Protein AF-A0A1G7ZJ36-F1 (afdb_monomer_lite)

Sequence (73 aa):
MQRDDFVSGEDVPEPDGGMMPLSVFMQKEPETRAFNAYRVAFRANEAHPNLRNAAALVKAWNAFADIMGLAHV

Structure (mmCIF, N/CA/C/O backbone):
data_AF-A0A1G7ZJ36-F1
#
_entry.id   AF-A0A1G7ZJ36-F1
#
loop_
_atom_site.group_PDB
_atom_site.id
_atom_site.type_symbol
_atom_site.label_atom_id
_atom_site.label_alt_id
_atom_site.label_comp_id
_atom_site.label_asym_id
_atom_site.label_entity_id
_atom_site.label_seq_id
_atom_site.pdbx_PDB_ins_code
_atom_site.Cartn_x
_atom_site.Cartn_y
_atom_site.Cartn_z
_atom_site.occupancy
_atom_site.B_iso_or_equiv
_atom_site.auth_seq_id
_atom_site.auth_comp_id
_atom_site.auth_asym_id
_atom_site.auth_atom_id
_atom_site.pdbx_PDB_model_num
ATOM 1 N N . MET A 1 1 ? -22.608 58.823 14.984 1.00 40.72 1 MET A N 1
ATOM 2 C CA . MET A 1 1 ? -23.191 57.732 14.177 1.00 40.72 1 MET A CA 1
ATOM 3 C C . MET A 1 1 ? -22.081 56.718 13.960 1.00 40.72 1 MET A C 1
ATOM 5 O O . MET A 1 1 ? -21.112 57.053 13.292 1.00 40.72 1 MET A O 1
ATOM 9 N N . GLN A 1 2 ? -22.156 55.581 14.655 1.00 47.25 2 GLN A N 1
ATOM 10 C CA . GLN A 1 2 ? -21.263 54.431 14.468 1.00 47.25 2 GLN A CA 1
ATOM 11 C C . GLN A 1 2 ? -21.516 53.839 13.074 1.00 47.25 2 GLN A C 1
ATOM 13 O O . GLN A 1 2 ? -22.666 53.823 12.639 1.00 47.25 2 GLN A O 1
ATOM 18 N N . ARG A 1 3 ? -20.461 53.409 12.378 1.00 52.28 3 ARG A N 1
ATOM 19 C CA . ARG A 1 3 ? -20.563 52.522 11.216 1.00 52.28 3 ARG A CA 1
ATOM 20 C C . ARG A 1 3 ? -19.788 51.252 11.540 1.00 52.28 3 ARG A C 1
ATOM 22 O O . ARG A 1 3 ? -18.565 51.282 11.604 1.00 52.28 3 ARG A O 1
ATOM 29 N N . ASP A 1 4 ? -20.581 50.254 11.891 1.00 51.62 4 ASP A N 1
ATOM 30 C CA . ASP A 1 4 ? -20.532 48.843 11.514 1.00 51.62 4 ASP A CA 1
ATOM 31 C C . ASP A 1 4 ? -19.183 48.215 11.134 1.00 51.62 4 ASP A C 1
ATOM 33 O O . ASP A 1 4 ? -18.518 48.587 10.165 1.00 51.62 4 ASP A O 1
ATOM 37 N N . ASP A 1 5 ? -18.885 47.169 11.903 1.00 54.34 5 ASP A N 1
ATOM 38 C CA . ASP A 1 5 ? -18.119 45.976 11.566 1.00 54.34 5 ASP A CA 1
ATOM 39 C C . ASP A 1 5 ? -18.299 45.508 10.112 1.00 54.34 5 ASP A C 1
ATOM 41 O O . ASP A 1 5 ? -19.429 45.324 9.667 1.00 54.34 5 ASP A O 1
ATOM 45 N N . PHE A 1 6 ? -17.198 45.211 9.411 1.00 45.81 6 PHE A N 1
ATOM 46 C CA . PHE A 1 6 ? -16.920 43.863 8.886 1.00 45.81 6 PHE A CA 1
ATOM 47 C C . PHE A 1 6 ? -15.534 43.821 8.220 1.00 45.81 6 PHE A C 1
ATOM 49 O O . PHE A 1 6 ? -15.278 44.487 7.219 1.00 45.81 6 PHE A O 1
ATOM 56 N N . VAL A 1 7 ? -14.641 42.993 8.758 1.00 50.59 7 VAL A N 1
ATOM 57 C CA . VAL A 1 7 ? -13.492 42.451 8.023 1.00 50.59 7 VAL A CA 1
ATOM 58 C C . VAL A 1 7 ? -14.011 41.234 7.261 1.00 50.59 7 VAL A C 1
ATOM 60 O O . VAL A 1 7 ? -14.474 40.299 7.906 1.00 50.59 7 VAL A O 1
ATOM 63 N N . SER A 1 8 ? -13.973 41.228 5.926 1.00 45.22 8 SER A N 1
ATOM 64 C CA . SER A 1 8 ? -14.015 40.019 5.072 1.00 45.22 8 SER A CA 1
ATOM 65 C C . SER A 1 8 ? -13.847 40.427 3.602 1.00 45.22 8 SER A C 1
ATOM 67 O O . SER A 1 8 ? -14.474 41.386 3.171 1.00 45.22 8 SER A O 1
ATOM 69 N N . GLY A 1 9 ? -13.072 39.759 2.759 1.00 43.78 9 GLY A N 1
ATOM 70 C CA . GLY A 1 9 ? -12.278 38.555 2.943 1.00 43.78 9 GLY A CA 1
ATOM 71 C C . GLY A 1 9 ? -10.896 38.780 2.348 1.00 43.78 9 GLY A C 1
ATOM 72 O O . GLY A 1 9 ? -10.762 39.451 1.326 1.00 43.78 9 GLY A O 1
ATOM 73 N N . GLU A 1 10 ? -9.888 38.251 3.035 1.00 41.16 10 GLU A N 1
ATOM 74 C CA . GLU A 1 10 ? -8.559 38.041 2.476 1.00 41.16 10 GLU A CA 1
ATOM 75 C C . GLU A 1 10 ? -8.677 37.423 1.080 1.00 41.16 10 GLU A C 1
ATOM 77 O O . GLU A 1 10 ? -9.430 36.465 0.878 1.00 41.16 10 GLU A O 1
ATOM 82 N N . ASP A 1 11 ? -7.921 37.989 0.136 1.00 45.78 11 ASP A N 1
ATOM 83 C CA . ASP A 1 11 ? -7.492 37.303 -1.074 1.00 45.78 11 ASP A CA 1
ATOM 84 C C . ASP A 1 11 ? -7.095 35.878 -0.689 1.00 45.78 11 ASP A C 1
ATOM 86 O O . ASP A 1 11 ? -6.114 35.672 0.022 1.00 45.78 11 ASP A O 1
ATOM 90 N N . VAL A 1 12 ? -7.882 34.890 -1.111 1.00 53.41 12 VAL A N 1
ATOM 91 C CA . VAL A 1 12 ? -7.470 33.492 -1.034 1.00 53.41 12 VAL A CA 1
ATOM 92 C C . VAL A 1 12 ? -6.385 33.347 -2.094 1.00 53.41 12 VAL A C 1
ATOM 94 O O . VAL A 1 12 ? -6.727 33.408 -3.278 1.00 53.41 12 VAL A O 1
ATOM 97 N N . PRO A 1 13 ? -5.095 33.191 -1.739 1.00 43.31 13 PRO A N 1
ATOM 98 C CA . PRO A 1 13 ? -4.112 32.870 -2.755 1.00 43.31 13 PRO A CA 1
ATOM 99 C C . PRO A 1 13 ? -4.524 31.533 -3.374 1.00 43.31 13 PRO A C 1
ATOM 101 O O . PRO A 1 13 ? -4.767 30.554 -2.658 1.00 43.31 13 PRO A O 1
ATOM 104 N N . GLU A 1 14 ? -4.645 31.509 -4.705 1.00 51.50 14 GLU A N 1
ATOM 105 C CA . GLU A 1 14 ? -4.702 30.260 -5.459 1.00 51.50 14 GLU A CA 1
ATOM 106 C C . GLU A 1 14 ? -3.588 29.347 -4.929 1.00 51.50 14 GLU A C 1
ATOM 108 O O . GLU A 1 14 ? -2.461 29.816 -4.742 1.00 51.50 14 GLU A O 1
ATOM 113 N N . PRO A 1 15 ? -3.871 28.070 -4.618 1.00 48.28 15 PRO A N 1
ATOM 114 C CA . PRO A 1 15 ? -2.835 27.161 -4.171 1.00 48.28 15 PRO A CA 1
ATOM 115 C C . PRO A 1 15 ? -1.883 26.895 -5.342 1.00 48.28 15 PRO A C 1
ATOM 117 O O . PRO A 1 15 ? -2.068 25.965 -6.127 1.00 48.28 15 PRO A O 1
ATOM 120 N N . ASP A 1 16 ? -0.855 27.733 -5.438 1.00 47.56 16 ASP A N 1
ATOM 121 C CA . ASP A 1 16 ? 0.325 27.572 -6.272 1.00 47.56 16 ASP A CA 1
ATOM 122 C C . ASP A 1 16 ? 0.969 26.224 -5.956 1.00 47.56 16 ASP A C 1
ATOM 124 O O . ASP A 1 16 ? 1.736 26.125 -5.005 1.00 47.56 16 ASP A O 1
ATOM 128 N N . GLY A 1 17 ? 0.635 25.176 -6.720 1.00 49.25 17 GLY A N 1
ATOM 129 C CA . GLY A 1 17 ? 1.443 23.962 -6.934 1.00 49.25 17 GLY A CA 1
ATOM 130 C C . GLY A 1 17 ? 2.084 23.290 -5.706 1.00 49.25 17 GLY A C 1
ATOM 131 O O . GLY A 1 17 ? 3.046 22.535 -5.853 1.00 49.25 17 GLY A O 1
ATOM 132 N N . GLY A 1 18 ? 1.593 23.566 -4.502 1.00 43.16 18 GLY A N 1
ATOM 133 C CA . GLY A 1 18 ? 2.270 23.303 -3.244 1.00 43.16 18 GLY A CA 1
ATOM 134 C C . GLY A 1 18 ? 1.603 22.140 -2.546 1.00 43.16 18 GLY A C 1
ATOM 135 O O . GLY A 1 18 ? 0.394 22.150 -2.321 1.00 43.16 18 GLY A O 1
ATOM 136 N N . MET A 1 19 ? 2.388 21.115 -2.213 1.00 50.38 19 MET A N 1
ATOM 137 C CA . MET A 1 19 ? 1.921 20.003 -1.392 1.00 50.38 19 MET A CA 1
ATOM 138 C C . MET A 1 19 ? 1.164 20.533 -0.172 1.00 50.38 19 MET A C 1
ATOM 140 O O . MET A 1 19 ? 1.752 21.181 0.693 1.00 50.38 19 MET A O 1
ATOM 144 N N . MET A 1 20 ? -0.131 20.220 -0.104 1.00 51.75 20 MET A N 1
ATOM 145 C CA . MET A 1 20 ? -0.957 20.464 1.074 1.00 51.75 20 MET A CA 1
ATOM 146 C C . MET A 1 20 ? -0.214 19.957 2.323 1.00 51.75 20 MET A C 1
ATOM 148 O O . MET A 1 20 ? 0.286 18.823 2.303 1.00 51.75 20 MET A O 1
ATOM 152 N N . PRO A 1 21 ? -0.119 20.750 3.406 1.00 47.81 21 PRO A N 1
ATOM 153 C CA . PRO A 1 21 ? 0.546 20.314 4.622 1.00 47.81 21 PRO A CA 1
ATOM 154 C C . PRO A 1 21 ? -0.177 19.082 5.183 1.00 47.81 21 PRO A C 1
ATOM 156 O O . PRO A 1 21 ? -1.313 19.150 5.650 1.00 47.81 21 PRO A O 1
ATOM 159 N N . LEU A 1 22 ? 0.511 17.934 5.135 1.00 54.31 22 LEU A N 1
ATOM 160 C CA . LEU A 1 22 ? 0.046 16.609 5.583 1.00 54.31 22 LEU A CA 1
ATOM 161 C C . LEU A 1 22 ? -0.401 16.569 7.060 1.00 54.31 22 LEU A C 1
ATOM 163 O O . LEU A 1 22 ? -0.958 15.571 7.511 1.00 54.31 22 LEU A O 1
ATOM 167 N N . SER A 1 23 ? -0.145 17.633 7.818 1.00 52.12 23 SER A N 1
ATOM 168 C CA . SER A 1 23 ? -0.410 17.772 9.248 1.00 52.12 23 SER A CA 1
ATOM 169 C C . SER A 1 23 ? -1.857 18.129 9.607 1.00 52.12 23 SER A C 1
ATOM 171 O O . SER A 1 23 ? -2.235 17.930 10.756 1.00 52.12 23 SER A O 1
ATOM 173 N N . VAL A 1 24 ? -2.691 18.597 8.670 1.00 47.94 24 VAL A N 1
ATOM 174 C CA . VAL A 1 24 ? -4.056 19.076 8.998 1.00 47.94 24 VAL A CA 1
ATOM 175 C C . VAL A 1 24 ? -5.098 17.942 9.110 1.00 47.94 24 VAL A C 1
ATOM 177 O O . VAL A 1 24 ? -6.168 18.143 9.673 1.00 47.94 24 VAL A O 1
ATOM 180 N N . PHE A 1 25 ? -4.785 16.714 8.680 1.00 52.72 25 PHE A N 1
ATOM 181 C CA . PHE A 1 25 ? -5.733 15.580 8.702 1.00 52.72 25 PHE A CA 1
ATOM 182 C C . PHE A 1 25 ? -5.536 14.580 9.864 1.00 52.72 25 PHE A C 1
ATOM 184 O O . PHE A 1 25 ? -6.225 13.562 9.931 1.00 52.72 25 PHE A O 1
ATOM 191 N N . MET A 1 26 ? -4.603 14.831 10.789 1.00 54.84 26 MET A N 1
ATOM 192 C CA . MET A 1 26 ? -4.147 13.827 11.764 1.00 54.84 26 MET A CA 1
ATOM 193 C C . MET A 1 26 ? -4.958 13.805 13.072 1.00 54.84 26 MET A C 1
ATOM 195 O O . MET A 1 26 ? -4.468 14.229 14.114 1.00 54.84 26 MET A O 1
ATOM 199 N N . GLN A 1 27 ? -6.181 13.268 13.050 1.00 56.47 27 GLN A N 1
ATOM 200 C CA . GLN A 1 27 ? -6.886 12.870 14.288 1.00 56.47 27 GLN A CA 1
ATOM 201 C C . GLN A 1 27 ? -7.430 11.431 14.285 1.00 56.47 27 GLN A C 1
ATOM 203 O O . GLN A 1 27 ? -8.171 11.053 15.189 1.00 56.47 27 GLN A O 1
ATOM 208 N N . LYS A 1 28 ? -7.022 10.583 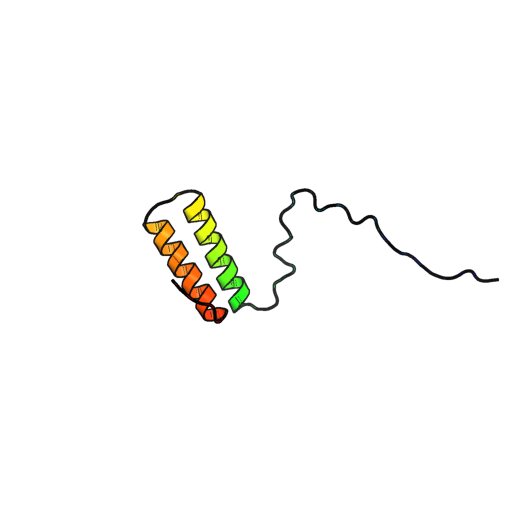13.330 1.00 61.97 28 LYS A N 1
ATOM 209 C CA . LYS A 1 28 ? -7.265 9.135 13.410 1.00 61.97 28 LYS A CA 1
ATOM 210 C C . LYS A 1 28 ? -6.000 8.341 13.072 1.00 61.97 28 LYS A C 1
ATOM 212 O O . LYS A 1 28 ? -5.566 8.285 11.918 1.00 61.97 28 LYS A O 1
ATOM 217 N N . GLU A 1 29 ? -5.343 7.822 14.109 1.00 75.88 29 GLU A N 1
ATOM 218 C CA . GLU A 1 29 ? -4.014 7.205 14.014 1.00 75.88 29 GLU A CA 1
ATOM 219 C C . GLU A 1 29 ? -3.933 5.918 13.162 1.00 75.88 29 GLU A C 1
ATOM 221 O O . GLU A 1 29 ? -2.932 5.774 12.450 1.00 75.88 29 GLU A O 1
ATOM 226 N N . PRO A 1 30 ? -4.924 4.998 13.142 1.00 81.50 30 PRO A N 1
ATOM 227 C CA . PRO A 1 30 ? -4.830 3.814 12.286 1.00 81.50 30 PRO A CA 1
ATOM 228 C C . PRO A 1 30 ? -5.024 4.135 10.794 1.00 81.50 30 PRO A C 1
ATOM 230 O O . PRO A 1 30 ? -4.224 3.692 9.967 1.00 81.50 30 PRO A O 1
ATOM 233 N N . GLU A 1 31 ? -6.012 4.958 10.442 1.00 85.94 31 GLU A N 1
ATOM 234 C CA . GLU A 1 31 ? -6.329 5.354 9.063 1.00 85.94 31 GLU A CA 1
ATOM 235 C C . GLU A 1 31 ? -5.182 6.151 8.439 1.00 85.94 31 GLU A C 1
ATOM 237 O O . GLU A 1 31 ? -4.729 5.854 7.333 1.00 85.94 31 GLU A O 1
ATOM 242 N N . THR A 1 32 ? -4.655 7.134 9.175 1.00 85.44 32 THR A N 1
ATOM 243 C CA . THR A 1 32 ? -3.562 7.994 8.699 1.00 85.44 32 THR A CA 1
ATOM 244 C C . THR A 1 32 ? -2.285 7.189 8.463 1.00 85.44 32 THR A C 1
ATOM 246 O O . THR A 1 32 ? -1.593 7.375 7.457 1.00 85.44 32 THR A O 1
ATOM 249 N N . ARG A 1 33 ? -1.960 6.260 9.371 1.00 88.31 33 ARG A N 1
ATOM 250 C CA . ARG A 1 33 ? -0.792 5.384 9.226 1.00 88.31 33 ARG A CA 1
ATOM 251 C C . ARG A 1 33 ? -0.935 4.466 8.015 1.00 88.31 33 ARG A C 1
ATOM 253 O O . ARG A 1 33 ? 0.026 4.315 7.258 1.00 88.31 33 ARG A O 1
ATOM 260 N N . ALA A 1 34 ? -2.114 3.883 7.821 1.00 90.94 34 ALA A N 1
ATOM 261 C CA . AL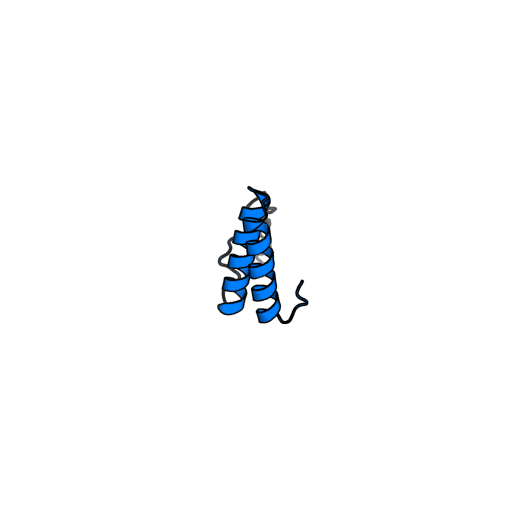A A 1 34 ? -2.386 2.990 6.702 1.00 90.94 34 ALA A CA 1
ATOM 262 C C . ALA A 1 34 ? -2.363 3.725 5.355 1.00 90.94 34 ALA A C 1
ATOM 264 O O . ALA A 1 34 ? -1.713 3.263 4.416 1.00 90.94 34 ALA A O 1
ATOM 265 N N . PHE A 1 35 ? -2.954 4.920 5.286 1.00 91.69 35 PHE A N 1
ATOM 266 C CA . PHE A 1 35 ? -2.893 5.769 4.099 1.00 91.69 35 PHE A CA 1
ATOM 267 C C . PHE A 1 35 ? -1.453 6.167 3.747 1.00 91.69 35 PHE A C 1
ATOM 269 O O . PHE A 1 35 ? -1.040 6.078 2.590 1.00 91.69 35 PHE A O 1
ATOM 276 N N . ASN A 1 36 ? -0.644 6.551 4.740 1.00 92.06 36 ASN A N 1
ATOM 277 C CA . ASN A 1 36 ? 0.765 6.875 4.515 1.00 92.06 36 ASN A CA 1
ATOM 278 C C . ASN A 1 36 ? 1.572 5.668 4.018 1.00 92.06 36 ASN A C 1
ATOM 280 O O . ASN A 1 36 ? 2.395 5.825 3.114 1.00 92.06 36 ASN A O 1
ATOM 284 N N . ALA A 1 37 ? 1.326 4.471 4.558 1.00 93.38 37 ALA A N 1
ATOM 285 C CA . ALA A 1 37 ? 1.966 3.245 4.085 1.00 93.38 37 ALA A CA 1
ATOM 286 C C . ALA A 1 37 ? 1.601 2.939 2.623 1.00 93.38 37 ALA A C 1
ATOM 288 O O . ALA A 1 37 ? 2.491 2.667 1.814 1.00 93.38 37 ALA A O 1
ATOM 289 N N . TYR A 1 38 ? 0.318 3.060 2.266 1.00 94.50 38 TYR A N 1
ATOM 290 C CA . TYR A 1 38 ? -0.152 2.941 0.886 1.00 94.50 38 TYR A CA 1
ATOM 291 C C . TYR A 1 38 ? 0.529 3.961 -0.037 1.00 94.50 38 TYR A C 1
ATOM 293 O O . TYR A 1 38 ? 1.096 3.586 -1.063 1.00 94.50 38 TYR A O 1
ATOM 301 N N . ARG A 1 39 ? 0.567 5.240 0.357 1.00 95.19 39 ARG A N 1
ATOM 302 C CA . ARG A 1 39 ? 1.191 6.318 -0.424 1.00 95.19 39 ARG A CA 1
ATOM 303 C C . ARG A 1 39 ? 2.677 6.065 -0.688 1.00 95.19 39 ARG A C 1
ATOM 305 O O . ARG A 1 39 ? 3.148 6.292 -1.801 1.00 95.19 39 ARG A O 1
ATOM 312 N N . VAL A 1 40 ? 3.420 5.599 0.317 1.00 95.88 40 VAL A N 1
ATOM 313 C CA . VAL A 1 40 ? 4.844 5.257 0.169 1.00 95.88 40 VAL A CA 1
ATOM 314 C C . VAL A 1 40 ? 5.023 4.091 -0.806 1.00 95.88 40 VAL A C 1
ATOM 316 O O . VAL A 1 40 ? 5.859 4.179 -1.704 1.00 95.88 40 VAL A O 1
ATOM 319 N N . ALA A 1 41 ? 4.218 3.033 -0.678 1.00 96.19 41 ALA A N 1
ATOM 320 C CA . ALA A 1 41 ? 4.279 1.885 -1.581 1.00 96.19 41 ALA A CA 1
ATOM 321 C C . ALA A 1 41 ? 3.910 2.263 -3.028 1.00 96.19 41 ALA A C 1
ATOM 323 O O . ALA A 1 41 ? 4.561 1.807 -3.967 1.00 96.19 41 ALA A O 1
ATOM 324 N N . PHE A 1 42 ? 2.929 3.154 -3.206 1.00 96.88 42 PHE A N 1
ATOM 325 C CA . PHE A 1 42 ? 2.544 3.686 -4.511 1.00 96.88 42 PHE A CA 1
ATOM 326 C C . PHE A 1 42 ? 3.707 4.424 -5.175 1.00 96.88 42 PHE A C 1
ATOM 328 O O . PHE A 1 42 ? 4.087 4.078 -6.290 1.00 96.88 42 PHE A O 1
ATOM 335 N N . ARG A 1 43 ? 4.335 5.377 -4.469 1.00 96.50 43 ARG A N 1
ATOM 336 C CA . ARG A 1 43 ? 5.480 6.136 -5.003 1.00 96.50 43 ARG A CA 1
ATOM 337 C C . ARG A 1 43 ? 6.678 5.241 -5.320 1.00 96.50 43 ARG A C 1
ATOM 339 O O . ARG A 1 43 ? 7.350 5.461 -6.320 1.00 96.50 43 ARG A O 1
ATOM 346 N N . ALA A 1 44 ? 6.932 4.214 -4.507 1.00 94.88 44 ALA A N 1
ATOM 347 C CA . ALA A 1 44 ? 7.997 3.250 -4.779 1.00 94.88 44 ALA A CA 1
ATOM 348 C C . ALA A 1 44 ? 7.728 2.423 -6.050 1.00 94.88 44 ALA A C 1
ATOM 350 O O . ALA A 1 44 ? 8.647 2.189 -6.836 1.00 94.88 44 ALA A O 1
ATOM 351 N N . ASN A 1 45 ? 6.478 2.000 -6.270 1.00 97.81 45 ASN A N 1
ATOM 352 C CA . ASN A 1 45 ? 6.088 1.279 -7.480 1.00 97.81 45 ASN A CA 1
ATOM 353 C C . ASN A 1 45 ? 6.073 2.178 -8.725 1.00 97.81 45 ASN A C 1
ATOM 355 O O . ASN A 1 45 ? 6.496 1.737 -9.786 1.00 97.81 45 ASN A O 1
ATOM 359 N N . GLU A 1 46 ? 5.637 3.432 -8.589 1.00 96.56 46 GLU A N 1
ATOM 360 C CA . GLU A 1 46 ? 5.669 4.443 -9.652 1.00 96.56 46 GLU A CA 1
ATOM 361 C C . GLU A 1 46 ? 7.108 4.752 -10.091 1.00 96.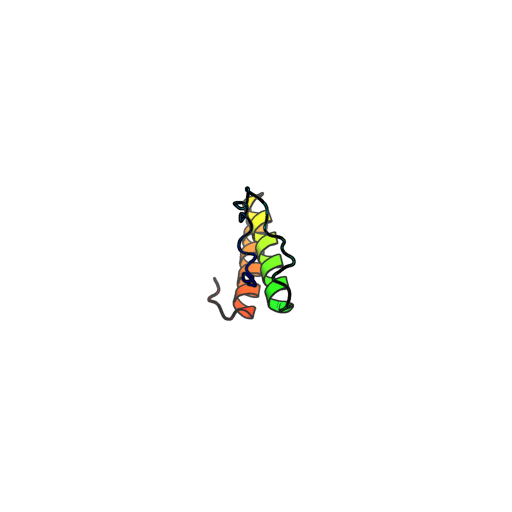56 46 GLU A C 1
ATOM 363 O O . GLU A 1 46 ? 7.401 4.748 -11.283 1.00 96.56 46 GLU A O 1
ATOM 368 N N . ALA A 1 47 ? 8.022 4.960 -9.137 1.00 97.31 47 ALA A N 1
ATOM 369 C CA . ALA A 1 47 ? 9.424 5.254 -9.430 1.00 97.31 47 ALA A CA 1
ATOM 370 C C . ALA A 1 47 ? 10.171 4.052 -10.034 1.00 97.31 47 ALA A C 1
ATOM 372 O O . ALA A 1 47 ? 11.005 4.216 -10.924 1.00 97.31 47 ALA A O 1
ATOM 373 N N . HIS A 1 48 ? 9.882 2.838 -9.552 1.00 96.50 48 HIS A N 1
ATOM 374 C CA . HIS A 1 48 ? 10.549 1.612 -9.990 1.00 96.50 48 HIS A CA 1
ATOM 375 C C . HIS A 1 48 ? 9.546 0.456 -10.145 1.00 96.50 48 HIS A C 1
ATOM 377 O O . HIS A 1 48 ? 9.400 -0.354 -9.223 1.00 96.50 48 HIS A O 1
ATOM 383 N N . PRO A 1 49 ? 8.884 0.325 -11.308 1.00 97.19 49 PRO A N 1
ATOM 384 C CA . PRO A 1 49 ? 7.882 -0.713 -11.528 1.00 97.19 49 PRO A CA 1
ATOM 385 C C . PRO A 1 49 ? 8.528 -2.101 -11.613 1.00 97.19 49 PRO A C 1
ATOM 387 O O . PRO A 1 49 ? 9.241 -2.422 -12.561 1.00 97.19 49 PRO A O 1
ATOM 390 N N . ASN A 1 50 ? 8.297 -2.940 -10.605 1.00 97.38 50 ASN A N 1
ATOM 391 C CA . ASN A 1 50 ? 8.744 -4.333 -10.581 1.00 97.38 50 ASN A CA 1
ATOM 392 C C . ASN A 1 50 ? 7.820 -5.179 -9.694 1.00 97.38 50 ASN A C 1
ATOM 394 O O . ASN A 1 50 ? 7.054 -4.644 -8.893 1.00 97.38 50 ASN A O 1
ATOM 398 N N . LEU A 1 51 ? 7.918 -6.508 -9.803 1.00 97.56 51 LEU A N 1
ATOM 399 C CA . LEU A 1 51 ? 7.037 -7.436 -9.081 1.00 97.56 51 LEU A CA 1
ATOM 400 C C . LEU A 1 51 ? 7.072 -7.249 -7.559 1.00 97.56 51 LEU A C 1
ATOM 402 O O . LEU A 1 51 ? 6.039 -7.346 -6.901 1.00 97.56 51 LEU A O 1
ATOM 406 N N . ARG A 1 52 ? 8.245 -6.947 -6.990 1.00 97.56 52 ARG A N 1
ATOM 407 C CA . ARG A 1 52 ? 8.390 -6.725 -5.547 1.00 97.56 52 ARG A CA 1
ATOM 408 C C . ARG A 1 52 ? 7.643 -5.466 -5.103 1.00 97.56 52 ARG A C 1
ATOM 410 O O . ARG A 1 52 ? 6.949 -5.503 -4.089 1.00 97.56 52 ARG A O 1
ATOM 417 N N . ASN A 1 53 ? 7.767 -4.375 -5.853 1.00 95.81 53 ASN A N 1
ATOM 418 C CA . ASN A 1 53 ? 7.101 -3.113 -5.542 1.00 95.81 53 ASN A CA 1
ATOM 419 C C . ASN A 1 53 ? 5.589 -3.190 -5.790 1.00 95.81 53 ASN A C 1
ATOM 421 O O . ASN A 1 53 ? 4.819 -2.690 -4.973 1.00 95.81 53 ASN A O 1
ATOM 425 N N . ALA A 1 54 ? 5.156 -3.902 -6.833 1.00 97.25 54 ALA A N 1
ATOM 426 C CA . ALA A 1 54 ? 3.744 -4.173 -7.083 1.00 97.25 54 ALA A CA 1
ATOM 427 C C . ALA A 1 54 ? 3.116 -4.988 -5.938 1.00 97.25 54 ALA A C 1
ATOM 429 O O . ALA A 1 54 ? 2.060 -4.623 -5.426 1.00 97.25 54 ALA A O 1
ATOM 430 N N . ALA A 1 55 ? 3.797 -6.037 -5.460 1.00 97.81 55 ALA A N 1
ATOM 431 C CA . ALA A 1 55 ? 3.333 -6.823 -4.316 1.00 97.81 55 ALA A CA 1
ATOM 432 C C . ALA A 1 55 ? 3.250 -5.986 -3.027 1.00 97.81 55 ALA A C 1
ATOM 434 O O . ALA A 1 55 ? 2.302 -6.123 -2.252 1.00 97.81 55 ALA A O 1
ATOM 435 N N . ALA A 1 56 ? 4.218 -5.091 -2.799 1.00 96.06 56 ALA A N 1
ATOM 436 C CA . ALA A 1 56 ? 4.192 -4.173 -1.663 1.00 96.06 56 ALA A CA 1
ATOM 437 C C . ALA A 1 56 ? 3.024 -3.174 -1.747 1.00 96.06 56 ALA A C 1
ATOM 439 O O . ALA A 1 56 ? 2.378 -2.915 -0.732 1.00 96.06 56 ALA A O 1
ATOM 440 N N . LEU A 1 57 ? 2.725 -2.658 -2.944 1.00 97.62 57 LEU A N 1
ATOM 441 C CA . LEU A 1 57 ? 1.582 -1.780 -3.194 1.00 97.62 57 LEU A CA 1
ATOM 442 C C 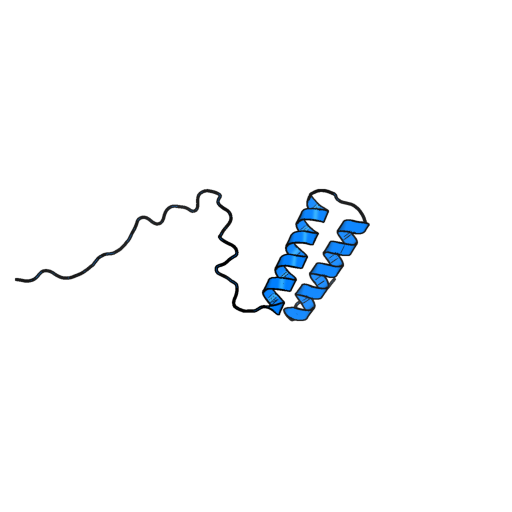. LEU A 1 57 ? 0.251 -2.488 -2.921 1.00 97.62 57 LEU A C 1
ATOM 444 O O . LEU A 1 57 ? -0.548 -1.967 -2.149 1.00 97.62 57 LEU A O 1
ATOM 448 N N . VAL A 1 58 ? 0.039 -3.685 -3.478 1.00 97.44 58 VAL A N 1
ATOM 449 C CA . VAL A 1 58 ? -1.188 -4.473 -3.245 1.00 97.44 58 VAL A CA 1
ATOM 450 C C . VAL A 1 58 ? -1.368 -4.769 -1.756 1.00 97.44 58 VAL A C 1
ATOM 452 O O . VAL A 1 58 ? -2.445 -4.557 -1.204 1.00 97.44 58 VAL A O 1
ATOM 455 N 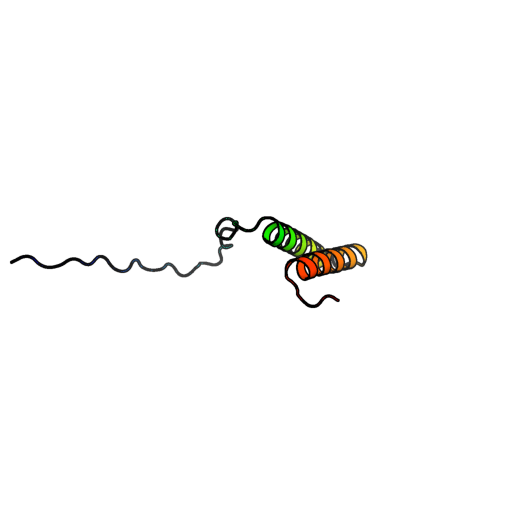N . LYS A 1 59 ? -0.296 -5.175 -1.064 1.00 96.94 59 LYS A N 1
ATOM 456 C CA . LYS A 1 59 ? -0.341 -5.427 0.381 1.00 96.94 59 LYS A CA 1
ATOM 457 C C . LYS A 1 59 ? -0.735 -4.178 1.178 1.00 96.94 59 LYS A C 1
ATOM 459 O O . LYS A 1 59 ? -1.532 -4.276 2.107 1.00 96.94 59 LYS A O 1
ATOM 464 N N . ALA A 1 60 ? -0.162 -3.021 0.846 1.00 94.44 60 ALA A N 1
ATOM 465 C CA . ALA A 1 60 ? -0.463 -1.769 1.535 1.00 94.44 60 ALA A CA 1
ATOM 466 C C . ALA A 1 60 ? -1.885 -1.267 1.232 1.00 94.44 60 ALA A C 1
ATOM 468 O O . ALA A 1 60 ? -2.539 -0.739 2.128 1.00 94.44 60 ALA A O 1
ATOM 469 N N . TRP A 1 61 ? -2.373 -1.473 0.004 1.00 95.12 61 TRP A N 1
ATOM 470 C CA . TRP A 1 61 ? -3.759 -1.195 -0.367 1.00 95.12 61 TRP A CA 1
ATOM 471 C C . TRP A 1 61 ? -4.739 -2.060 0.426 1.00 95.12 61 TRP A C 1
ATOM 473 O O . TRP A 1 61 ? -5.638 -1.506 1.047 1.00 95.12 61 TRP A O 1
ATOM 483 N N . ASN A 1 62 ? -4.535 -3.380 0.486 1.00 95.81 62 ASN A N 1
ATOM 484 C CA . ASN A 1 62 ? -5.443 -4.273 1.214 1.00 95.81 62 ASN A CA 1
ATOM 485 C C . ASN A 1 62 ? -5.488 -3.927 2.713 1.00 95.81 62 ASN A C 1
ATOM 487 O O . ASN A 1 62 ? -6.568 -3.803 3.276 1.00 95.81 62 ASN A O 1
ATOM 491 N N . ALA A 1 63 ? -4.340 -3.626 3.332 1.00 91.69 63 ALA A N 1
ATOM 492 C CA . ALA A 1 63 ? -4.302 -3.180 4.728 1.00 91.69 63 ALA A CA 1
ATOM 493 C C . ALA A 1 63 ? -5.038 -1.844 4.963 1.00 91.69 63 ALA A C 1
ATOM 495 O O . ALA A 1 63 ? -5.653 -1.647 6.010 1.00 91.69 63 ALA A O 1
ATOM 496 N N . PHE A 1 64 ? -4.973 -0.912 4.007 1.00 92.56 64 PHE A N 1
ATOM 497 C CA . PHE A 1 64 ? -5.738 0.333 4.072 1.00 92.56 64 PHE A CA 1
ATOM 498 C C . PHE A 1 64 ? -7.237 0.086 3.861 1.00 92.56 64 PHE A C 1
ATOM 500 O O . PHE A 1 64 ? -8.049 0.626 4.609 1.00 92.56 64 PHE A O 1
ATOM 507 N N . ALA A 1 65 ? -7.601 -0.761 2.898 1.00 91.75 65 ALA A N 1
ATOM 508 C CA . ALA A 1 65 ? -8.980 -1.136 2.622 1.00 91.75 65 ALA A CA 1
ATOM 509 C C . ALA A 1 65 ? -9.641 -1.812 3.832 1.00 91.75 65 ALA A C 1
ATOM 511 O O . ALA A 1 65 ? -10.762 -1.446 4.171 1.00 91.75 65 ALA A O 1
ATOM 512 N N . ASP A 1 66 ? -8.931 -2.697 4.539 1.00 92.69 66 ASP A N 1
ATOM 513 C CA . ASP A 1 66 ? -9.422 -3.350 5.759 1.00 92.69 66 ASP A CA 1
ATOM 514 C C . ASP A 1 66 ? -9.779 -2.336 6.856 1.00 92.69 66 ASP A C 1
ATOM 516 O O . ASP A 1 66 ? -10.838 -2.421 7.474 1.00 92.69 66 ASP A O 1
ATOM 520 N N . ILE A 1 67 ? -8.915 -1.340 7.077 1.00 90.31 67 ILE A N 1
ATOM 521 C CA . ILE A 1 67 ? -9.130 -0.294 8.089 1.00 90.31 67 ILE A CA 1
ATOM 522 C C . ILE A 1 67 ? -10.299 0.620 7.706 1.00 90.31 67 ILE A C 1
ATOM 524 O O . ILE A 1 67 ? -11.045 1.075 8.570 1.00 90.31 67 ILE A O 1
ATOM 528 N N . MET A 1 68 ? -10.463 0.884 6.412 1.00 87.62 68 MET A N 1
ATOM 529 C CA . MET A 1 68 ? -11.491 1.785 5.896 1.00 87.62 68 MET A CA 1
ATOM 530 C C . MET A 1 68 ? -12.825 1.083 5.589 1.00 87.62 68 MET A C 1
ATOM 532 O O . MET A 1 68 ? -13.795 1.765 5.261 1.00 87.62 68 MET A O 1
ATOM 536 N N . GLY A 1 69 ? -12.888 -0.252 5.664 1.00 88.56 69 GLY A N 1
ATOM 537 C CA . GLY A 1 69 ? -14.053 -1.038 5.246 1.00 88.56 69 GLY A CA 1
ATOM 538 C C . GLY A 1 69 ? -14.329 -0.974 3.736 1.00 88.56 69 GLY A C 1
ATOM 539 O O . GLY A 1 69 ? -15.487 -0.972 3.322 1.00 88.56 69 GLY A O 1
ATOM 540 N N . LEU A 1 70 ? -13.281 -0.868 2.913 1.00 85.19 70 LEU A N 1
ATOM 541 C CA . LEU A 1 70 ? -13.362 -0.771 1.450 1.00 85.19 70 LEU A CA 1
ATOM 542 C C . LEU A 1 70 ? -13.177 -2.141 0.779 1.00 85.19 70 LEU A C 1
ATOM 544 O O . LEU A 1 70 ? -12.709 -3.101 1.388 1.00 85.19 70 LEU A O 1
ATOM 548 N N . ALA A 1 71 ? -13.508 -2.221 -0.512 1.00 76.62 71 ALA A N 1
ATOM 549 C CA . ALA A 1 71 ? -13.209 -3.39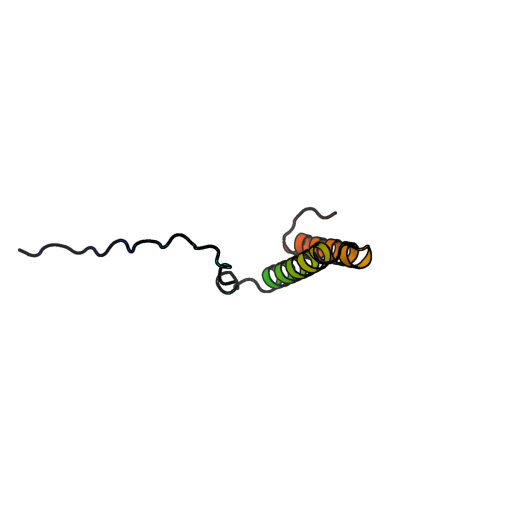8 -1.324 1.00 76.62 71 ALA A CA 1
ATOM 550 C C . ALA A 1 71 ? -11.689 -3.562 -1.539 1.00 76.62 71 ALA A C 1
ATOM 552 O O . ALA A 1 71 ? -10.989 -2.595 -1.845 1.00 76.62 71 ALA A O 1
ATOM 553 N N . HIS A 1 72 ? -11.197 -4.795 -1.406 1.00 77.56 72 HIS A N 1
ATOM 554 C CA . HIS A 1 72 ? -9.803 -5.187 -1.644 1.00 77.56 72 HIS A CA 1
ATOM 555 C C . HIS A 1 72 ? -9.621 -5.852 -3.022 1.00 77.56 72 HIS A C 1
ATOM 557 O O . HIS A 1 72 ? -10.606 -6.188 -3.683 1.00 77.56 72 HIS A O 1
ATOM 563 N N . VAL A 1 73 ? -8.362 -6.018 -3.451 1.00 72.25 73 VAL A N 1
ATOM 564 C CA . VAL A 1 73 ? -7.971 -6.680 -4.718 1.00 72.25 73 VAL A CA 1
ATOM 565 C C . VAL A 1 73 ? -7.289 -8.014 -4.461 1.00 72.25 73 VAL A C 1
ATOM 567 O O . VAL A 1 73 ? -6.573 -8.121 -3.432 1.00 72.25 73 VAL A O 1
#

Foldseek 3Di:
DDDDDDDDDPDPPDPDVDPDPLPPPPPDVQLSVLVVQLVVLVVVCVVPPDPVSVVSNLVSQVSNCVVVVHDHD

pLDDT: mean 75.75, std 21.55, range [40.72, 97.81]

Secondary structure (DSSP, 8-state):
----------------S----TTTT-S-HHHHHHHHHHHHHHHHHHHS-SHHHHHHHHHHHHHHHHHHTPPP-

Organism: NCBI:txid440168

Radius of gyration: 20.39 Å; chains: 1; bounding box: 34×65×26 Å